Protein AF-A0A1D1W4I9-F1 (afdb_monomer)

Organism: Ramazzottius varieornatus (NCBI:txid947166)

Structure (mmCIF, N/CA/C/O backbone):
data_AF-A0A1D1W4I9-F1
#
_entry.id   AF-A0A1D1W4I9-F1
#
loop_
_atom_site.group_PDB
_atom_site.id
_atom_site.type_symbol
_atom_site.label_atom_id
_atom_site.label_alt_id
_atom_site.label_comp_id
_at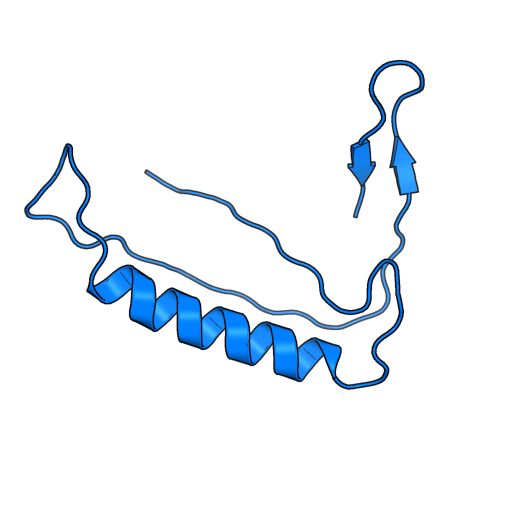om_site.label_asym_id
_atom_site.label_entity_id
_atom_site.lab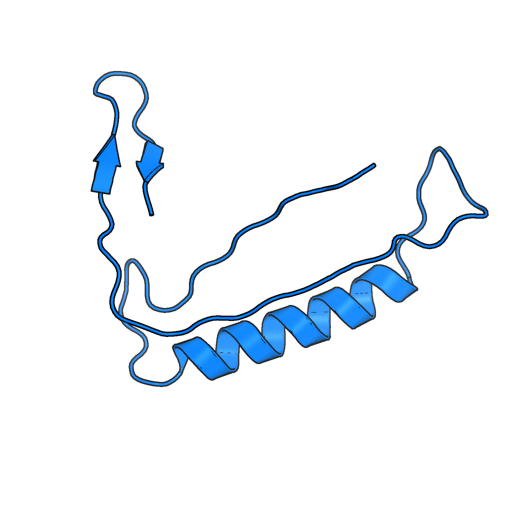el_seq_id
_atom_site.pdbx_PDB_ins_code
_atom_site.Cartn_x
_atom_site.Cartn_y
_atom_site.Cartn_z
_atom_site.occupancy
_atom_site.B_iso_or_equiv
_atom_site.auth_seq_id
_atom_site.auth_comp_id
_atom_site.auth_asym_id
_atom_site.auth_atom_id
_atom_site.pdbx_PDB_model_num
ATOM 1 N N . MET A 1 1 ? -19.000 -0.925 6.541 1.00 58.84 1 MET A N 1
ATOM 2 C CA . MET A 1 1 ? -18.626 -0.041 5.415 1.00 58.84 1 MET A CA 1
ATOM 3 C C . MET A 1 1 ? -17.204 -0.395 5.030 1.00 58.84 1 MET A C 1
ATOM 5 O O . MET A 1 1 ? -16.307 -0.118 5.812 1.00 58.84 1 MET A O 1
ATOM 9 N N . THR A 1 2 ? -17.009 -1.084 3.908 1.00 66.38 2 THR A N 1
ATOM 10 C CA . THR A 1 2 ? -15.679 -1.556 3.494 1.00 66.38 2 THR A CA 1
ATOM 11 C C . THR A 1 2 ? -15.108 -0.576 2.480 1.00 66.38 2 THR A C 1
ATOM 13 O O . THR A 1 2 ? -15.666 -0.414 1.398 1.00 66.38 2 THR A O 1
ATOM 16 N N . LEU A 1 3 ? -14.028 0.113 2.845 1.00 72.44 3 LEU A N 1
ATOM 17 C CA . LEU A 1 3 ? -13.290 0.993 1.942 1.00 72.44 3 LEU A CA 1
ATOM 18 C C . LEU A 1 3 ? -12.132 0.201 1.337 1.00 72.44 3 LEU A C 1
ATOM 20 O O . LEU A 1 3 ? -11.298 -0.335 2.063 1.00 72.44 3 LEU A O 1
ATOM 24 N N . HIS A 1 4 ? -12.082 0.134 0.008 1.00 83.38 4 HIS A N 1
ATOM 25 C CA . HIS A 1 4 ? -10.971 -0.476 -0.714 1.00 83.38 4 HIS A CA 1
ATOM 26 C C . HIS A 1 4 ? -10.070 0.626 -1.265 1.00 83.38 4 HIS A C 1
ATOM 28 O O . HIS A 1 4 ? -10.430 1.310 -2.220 1.00 83.38 4 HIS A O 1
ATOM 34 N N . VAL A 1 5 ? -8.897 0.787 -0.659 1.00 88.25 5 VAL A N 1
ATOM 35 C CA . VAL A 1 5 ? -7.860 1.723 -1.107 1.00 88.25 5 VAL A CA 1
ATOM 36 C C . VAL A 1 5 ? -6.679 0.911 -1.626 1.00 88.25 5 VAL A C 1
ATOM 38 O O . VAL A 1 5 ? -6.302 -0.090 -1.019 1.00 88.25 5 VAL A O 1
ATOM 41 N N . ARG A 1 6 ? -6.111 1.320 -2.764 1.00 90.25 6 ARG A N 1
ATOM 42 C CA . ARG A 1 6 ? -4.896 0.724 -3.334 1.00 90.25 6 ARG A CA 1
ATOM 43 C C . ARG A 1 6 ? -3.859 1.814 -3.540 1.00 90.25 6 ARG A C 1
ATOM 45 O O . ARG A 1 6 ? -4.194 2.888 -4.031 1.00 90.25 6 ARG A O 1
ATOM 52 N N . VAL A 1 7 ? -2.617 1.519 -3.175 1.00 93.44 7 VAL A N 1
ATOM 53 C CA . VAL A 1 7 ? -1.474 2.423 -3.326 1.00 93.44 7 VAL A CA 1
ATOM 54 C C . VAL A 1 7 ? -0.312 1.624 -3.902 1.00 93.44 7 VAL A C 1
ATOM 56 O O . VAL A 1 7 ? -0.074 0.495 -3.486 1.00 93.44 7 VAL A O 1
ATOM 59 N N . ALA A 1 8 ? 0.417 2.206 -4.851 1.00 93.31 8 ALA A N 1
ATOM 60 C CA . ALA A 1 8 ? 1.613 1.619 -5.451 1.00 93.31 8 ALA A CA 1
ATOM 61 C C . ALA A 1 8 ? 2.831 2.511 -5.168 1.00 93.31 8 ALA A C 1
ATOM 63 O O . ALA A 1 8 ? 2.691 3.718 -4.990 1.00 93.31 8 ALA A O 1
ATOM 64 N N . SER A 1 9 ? 4.024 1.913 -5.097 1.00 93.94 9 SER A N 1
ATOM 65 C CA . SER A 1 9 ? 5.290 2.630 -4.897 1.00 93.94 9 SER A CA 1
ATOM 66 C C . SER A 1 9 ? 6.288 2.222 -5.977 1.00 93.94 9 SER A C 1
ATOM 68 O O . SER A 1 9 ? 6.291 1.070 -6.405 1.00 93.94 9 SER A O 1
ATOM 70 N N . GLY A 1 10 ? 7.117 3.166 -6.429 1.00 91.88 10 GLY A N 1
ATOM 71 C CA . GLY A 1 10 ? 8.052 2.967 -7.543 1.00 91.88 10 GLY A CA 1
ATOM 72 C C . GLY A 1 10 ? 7.462 3.229 -8.936 1.00 91.88 10 GLY A C 1
ATOM 73 O O . GLY A 1 10 ? 8.091 2.874 -9.933 1.00 91.88 10 GLY A O 1
ATOM 74 N N . LEU A 1 11 ? 6.279 3.851 -9.004 1.00 90.62 11 LEU A N 1
ATOM 75 C CA . LEU A 1 11 ? 5.612 4.303 -10.227 1.00 90.62 11 LEU A CA 1
ATOM 76 C C . LEU A 1 11 ? 5.108 5.750 -10.057 1.00 90.62 11 LEU A C 1
ATOM 78 O O . LEU A 1 11 ? 4.703 6.110 -8.951 1.00 90.62 11 LEU A O 1
ATOM 82 N N . PRO A 1 12 ? 5.096 6.572 -11.126 1.00 89.00 12 PRO A N 1
ATOM 83 C CA . PRO A 1 12 ? 5.691 6.307 -12.445 1.00 89.00 12 PRO A CA 1
ATOM 84 C C . PRO A 1 12 ? 7.228 6.348 -12.409 1.00 89.00 12 PRO A C 1
ATOM 86 O O . PRO A 1 12 ? 7.891 5.762 -13.261 1.00 89.00 12 PRO A O 1
ATOM 89 N N . THR A 1 13 ? 7.795 6.999 -11.393 1.00 91.38 13 THR A N 1
ATOM 90 C CA . THR A 1 13 ? 9.238 7.109 -11.188 1.00 91.38 13 THR A CA 1
ATOM 91 C C . THR A 1 13 ? 9.737 5.958 -10.327 1.00 91.38 13 THR A C 1
ATOM 93 O O . THR A 1 13 ? 9.263 5.742 -9.210 1.00 91.38 13 THR A O 1
ATOM 96 N N . ARG A 1 14 ? 10.744 5.240 -10.828 1.00 90.94 14 ARG A N 1
ATOM 97 C CA . ARG A 1 14 ? 11.403 4.169 -10.076 1.00 90.94 14 ARG A CA 1
ATOM 98 C C . ARG A 1 14 ? 12.120 4.745 -8.853 1.00 90.94 14 ARG A C 1
ATOM 100 O O . ARG A 1 14 ? 12.865 5.711 -8.969 1.00 90.94 14 ARG A O 1
ATOM 107 N N . ASN A 1 15 ? 11.956 4.099 -7.702 1.00 91.81 15 ASN A N 1
ATOM 108 C CA . ASN A 1 15 ? 12.626 4.449 -6.441 1.00 91.81 15 ASN A CA 1
ATOM 109 C C . ASN A 1 15 ? 13.621 3.363 -5.977 1.00 91.81 15 ASN A C 1
ATOM 111 O O . ASN A 1 15 ? 13.924 3.243 -4.789 1.00 91.81 15 ASN A O 1
ATOM 115 N N . GLY A 1 16 ? 14.116 2.546 -6.915 1.00 90.88 16 GLY A N 1
ATOM 116 C CA . GLY A 1 16 ? 15.000 1.416 -6.632 1.00 90.88 16 GLY A CA 1
ATOM 117 C C . GLY A 1 16 ? 14.316 0.349 -5.772 1.00 90.88 16 GLY A C 1
ATOM 118 O O . GLY A 1 16 ? 13.187 -0.066 -6.043 1.00 90.88 16 GLY A O 1
ATOM 119 N N . LEU A 1 17 ? 15.002 -0.088 -4.717 1.00 91.00 17 LEU A N 1
ATOM 120 C CA . LEU A 1 17 ? 14.500 -1.094 -3.772 1.00 91.00 17 LEU A CA 1
ATOM 121 C C . LEU A 1 17 ? 13.706 -0.489 -2.602 1.00 91.00 17 LEU A C 1
ATOM 123 O O . LEU A 1 17 ? 13.258 -1.216 -1.720 1.00 91.00 17 LEU A O 1
ATOM 127 N N . ASN A 1 18 ? 13.486 0.831 -2.595 1.00 94.75 18 ASN A N 1
ATOM 128 C CA . ASN A 1 18 ? 12.787 1.500 -1.495 1.00 94.75 18 ASN A CA 1
ATOM 129 C C . ASN A 1 18 ? 11.263 1.312 -1.536 1.00 94.75 18 ASN A C 1
ATOM 131 O O . ASN A 1 18 ? 10.597 1.585 -0.543 1.00 94.75 18 ASN A O 1
ATOM 135 N N . HIS A 1 19 ? 10.693 0.812 -2.637 1.00 93.56 19 HIS A N 1
ATOM 136 C CA . HIS A 1 19 ? 9.243 0.662 -2.786 1.00 93.56 19 HIS A CA 1
ATOM 137 C C . HIS A 1 19 ? 8.587 -0.134 -1.648 1.00 93.56 19 HIS A C 1
ATOM 139 O O . HIS A 1 19 ? 7.557 0.291 -1.127 1.00 93.56 19 HIS A O 1
ATOM 145 N N . ALA A 1 20 ? 9.196 -1.245 -1.222 1.00 93.81 20 ALA A N 1
ATOM 146 C CA . ALA A 1 20 ? 8.674 -2.070 -0.135 1.00 93.81 20 ALA A CA 1
ATOM 147 C C . ALA A 1 20 ? 8.727 -1.345 1.221 1.00 93.81 20 ALA A C 1
ATOM 149 O O . ALA A 1 20 ? 7.781 -1.429 2.002 1.00 93.81 20 ALA A O 1
ATOM 150 N N . LYS A 1 21 ? 9.799 -0.581 1.472 1.00 95.31 21 LYS A N 1
ATOM 151 C CA . LYS A 1 21 ? 9.948 0.242 2.680 1.00 95.31 21 LYS A CA 1
ATOM 152 C C . LYS A 1 21 ? 8.865 1.319 2.753 1.00 95.31 21 LYS A C 1
ATOM 154 O O . LYS A 1 21 ? 8.213 1.450 3.783 1.0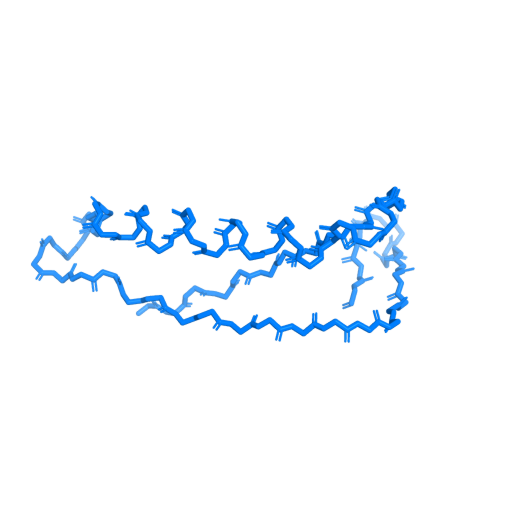0 95.31 21 LYS A O 1
ATOM 159 N N . GLU A 1 22 ? 8.640 2.046 1.661 1.00 95.06 22 GLU A N 1
ATOM 160 C CA . GLU A 1 22 ? 7.613 3.095 1.610 1.00 95.06 22 GLU A CA 1
ATOM 161 C C . GLU A 1 22 ? 6.202 2.528 1.826 1.00 95.06 22 GLU A C 1
ATOM 163 O O . GLU A 1 22 ? 5.404 3.110 2.557 1.00 95.06 22 GLU A O 1
ATOM 168 N N . GLN A 1 23 ? 5.905 1.356 1.253 1.00 94.88 23 GLN A N 1
ATOM 169 C CA . GLN A 1 23 ? 4.628 0.665 1.475 1.00 94.88 23 GLN A CA 1
ATOM 170 C C . GLN A 1 23 ? 4.453 0.225 2.934 1.00 94.88 23 GLN A C 1
ATOM 172 O O . GLN A 1 23 ? 3.382 0.419 3.510 1.00 94.88 23 GLN A O 1
ATOM 177 N N . GLY A 1 24 ? 5.509 -0.308 3.556 1.00 95.62 24 GLY A N 1
ATOM 178 C CA . GLY A 1 24 ? 5.496 -0.666 4.975 1.00 95.62 24 GLY A CA 1
ATOM 179 C C . GLY A 1 24 ? 5.273 0.544 5.885 1.00 95.62 24 GLY A C 1
ATOM 180 O O . GLY A 1 24 ? 4.432 0.492 6.782 1.00 95.62 24 GLY A O 1
ATOM 181 N N . ASN A 1 25 ? 5.961 1.656 5.615 1.00 96.31 25 ASN A N 1
ATOM 182 C CA . ASN A 1 25 ? 5.792 2.903 6.363 1.00 96.31 25 ASN A CA 1
ATOM 183 C C . ASN A 1 25 ? 4.361 3.436 6.255 1.00 96.31 25 ASN A C 1
ATOM 185 O O . ASN A 1 25 ? 3.736 3.726 7.272 1.00 96.31 25 ASN A O 1
ATOM 189 N N . LEU A 1 26 ? 3.811 3.494 5.039 1.00 95.44 26 LEU A N 1
ATOM 190 C CA . LEU A 1 26 ? 2.427 3.906 4.818 1.00 95.44 26 LEU A CA 1
ATOM 191 C C . LEU A 1 26 ? 1.443 3.021 5.594 1.00 95.44 26 LEU A C 1
ATOM 193 O O . LEU A 1 26 ? 0.509 3.534 6.211 1.00 95.44 26 LEU A O 1
ATOM 197 N N . ALA A 1 27 ? 1.651 1.702 5.582 1.00 94.75 27 ALA A N 1
ATOM 198 C CA . ALA A 1 27 ? 0.802 0.769 6.309 1.00 94.75 27 ALA A CA 1
ATOM 199 C C . ALA A 1 27 ? 0.805 1.049 7.820 1.00 94.75 27 ALA A C 1
ATOM 201 O O . ALA A 1 27 ? -0.262 1.095 8.434 1.00 94.75 27 ALA A O 1
ATOM 202 N N . LEU A 1 28 ? 1.979 1.292 8.410 1.00 95.00 28 LEU A N 1
ATOM 203 C CA . LEU A 1 28 ?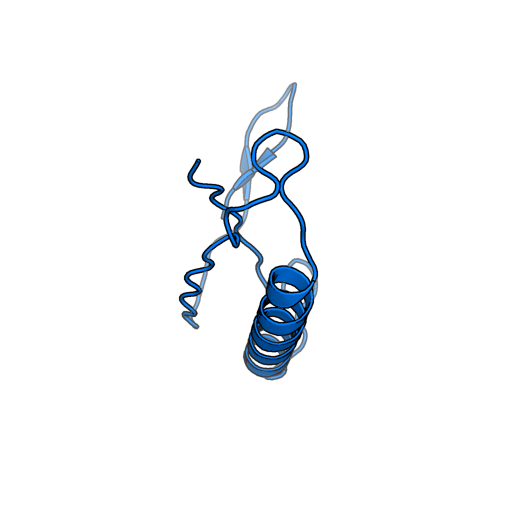 2.108 1.641 9.828 1.00 95.00 28 LEU A CA 1
ATOM 204 C C . LEU A 1 28 ? 1.422 2.974 10.149 1.00 95.00 28 LEU A C 1
ATOM 206 O O . LEU A 1 28 ? 0.601 3.031 11.066 1.00 95.00 28 LEU A O 1
ATOM 210 N N . THR A 1 29 ? 1.672 4.013 9.350 1.00 95.06 29 THR A N 1
ATOM 211 C CA . THR A 1 29 ? 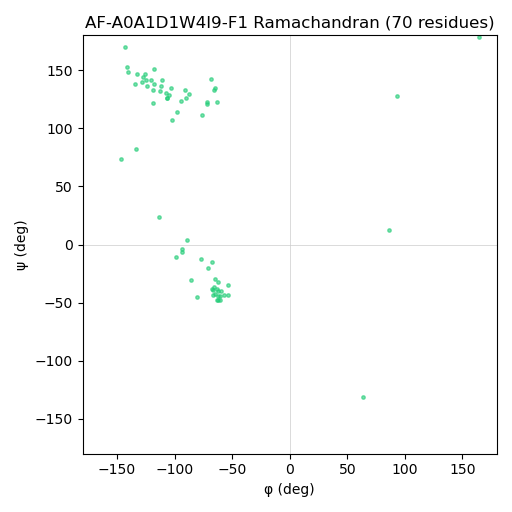1.044 5.330 9.530 1.00 95.06 29 THR A CA 1
ATOM 212 C C . THR A 1 29 ? -0.482 5.253 9.437 1.00 95.06 29 THR A C 1
ATOM 214 O O . THR A 1 29 ? -1.186 5.873 10.233 1.00 95.06 29 THR A O 1
ATOM 217 N N . LEU A 1 30 ? -1.025 4.461 8.509 1.00 93.25 30 LEU A N 1
ATOM 218 C CA . LEU A 1 30 ? -2.473 4.266 8.395 1.00 93.25 30 LEU A CA 1
ATOM 219 C C . LEU A 1 30 ? -3.057 3.525 9.599 1.00 93.25 30 LEU A C 1
ATOM 221 O O . LEU A 1 30 ? -4.139 3.882 10.064 1.00 93.25 30 LEU A O 1
ATOM 225 N N . MET A 1 31 ? -2.355 2.519 10.122 1.00 92.31 31 MET A N 1
ATOM 226 C CA . MET A 1 31 ? -2.787 1.792 11.319 1.00 92.31 31 MET A CA 1
ATOM 227 C C . MET A 1 31 ? -2.838 2.707 12.547 1.00 92.31 31 MET A C 1
ATOM 229 O O . MET A 1 31 ? -3.769 2.604 13.345 1.00 92.31 31 MET A O 1
ATOM 233 N N . GLU A 1 32 ? -1.885 3.629 12.6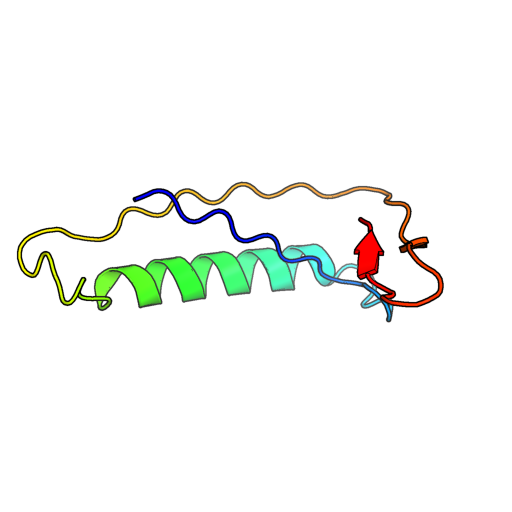86 1.00 92.50 32 GLU A N 1
ATOM 234 C CA . GLU A 1 32 ? -1.909 4.654 13.736 1.00 92.50 32 GLU A CA 1
ATOM 235 C C . GLU A 1 32 ? -3.060 5.647 13.543 1.00 92.50 32 GLU A C 1
ATOM 237 O O . GLU A 1 32 ? -3.781 5.951 14.495 1.00 92.50 32 GLU A O 1
ATOM 242 N N . LEU A 1 33 ? -3.292 6.094 12.308 1.00 90.69 33 LEU A N 1
ATOM 243 C CA . LEU A 1 33 ? -4.356 7.041 11.979 1.00 90.69 33 LEU A CA 1
ATOM 244 C C . LEU A 1 33 ? -5.757 6.453 12.204 1.00 90.69 33 LEU A C 1
ATOM 246 O O . LEU A 1 33 ? -6.651 7.146 12.688 1.00 90.69 33 LEU A O 1
ATOM 250 N N . ILE A 1 34 ? -5.956 5.162 11.922 1.00 90.50 34 ILE A N 1
ATOM 251 C CA . ILE A 1 34 ? -7.238 4.488 12.169 1.00 90.50 34 ILE A CA 1
ATOM 252 C C . ILE A 1 34 ? -7.607 4.479 13.657 1.00 90.50 34 ILE A C 1
ATOM 254 O O . ILE A 1 34 ? -8.789 4.562 13.985 1.00 90.50 34 ILE A O 1
ATOM 258 N N . ARG A 1 35 ? -6.621 4.417 14.564 1.00 86.56 35 ARG A N 1
ATOM 259 C CA . ARG A 1 35 ? -6.879 4.382 16.016 1.00 86.56 35 ARG A CA 1
ATOM 260 C C . ARG A 1 35 ? -7.530 5.663 16.530 1.00 86.56 35 ARG A C 1
ATOM 262 O O . ARG A 1 35 ? -8.264 5.614 17.513 1.00 86.56 35 ARG A O 1
ATOM 269 N N . THR A 1 36 ? -7.262 6.801 15.891 1.00 87.25 36 THR A N 1
ATOM 270 C CA . THR A 1 36 ? -7.830 8.107 16.266 1.00 87.25 36 THR A CA 1
ATOM 271 C C . THR A 1 36 ? -9.022 8.504 15.395 1.00 87.25 36 THR A C 1
ATOM 273 O O . THR A 1 36 ? -9.749 9.444 15.727 1.00 87.25 36 THR A O 1
ATOM 276 N N . PHE A 1 37 ? -9.261 7.777 14.303 1.00 85.50 37 PHE A N 1
ATOM 277 C CA . PHE A 1 37 ? -10.344 8.049 13.374 1.00 85.50 37 PHE A CA 1
ATOM 278 C C . PHE A 1 37 ? -11.711 7.701 13.977 1.00 85.50 37 PHE A C 1
ATOM 280 O O . PHE A 1 37 ? -11.995 6.553 14.317 1.00 85.50 37 PHE A O 1
ATOM 287 N N . LYS A 1 38 ? -12.594 8.702 14.060 1.00 83.00 38 LYS A N 1
ATOM 288 C CA . LYS A 1 38 ? -13.978 8.538 14.525 1.00 83.00 38 LYS A CA 1
ATOM 289 C C . LYS A 1 38 ? -14.947 8.588 13.354 1.00 83.00 38 LYS A C 1
ATOM 291 O O . LYS A 1 38 ? -14.966 9.546 12.579 1.00 83.00 38 LYS A O 1
ATOM 296 N N . ILE A 1 39 ? -15.814 7.586 13.258 1.00 85.81 39 ILE A N 1
ATOM 297 C CA . ILE A 1 39 ? -16.857 7.546 12.236 1.00 85.81 39 ILE A CA 1
ATOM 298 C C . ILE A 1 39 ? -17.978 8.507 12.650 1.00 85.81 39 ILE A C 1
ATOM 300 O O . ILE A 1 39 ? -18.713 8.246 13.599 1.00 85.81 39 ILE A O 1
ATOM 304 N N . ARG A 1 40 ? -18.150 9.613 11.913 1.00 82.88 40 ARG A N 1
ATOM 305 C CA . ARG A 1 40 ? -19.127 10.675 12.241 1.00 82.88 40 ARG A CA 1
ATOM 306 C C . ARG A 1 40 ? -20.562 10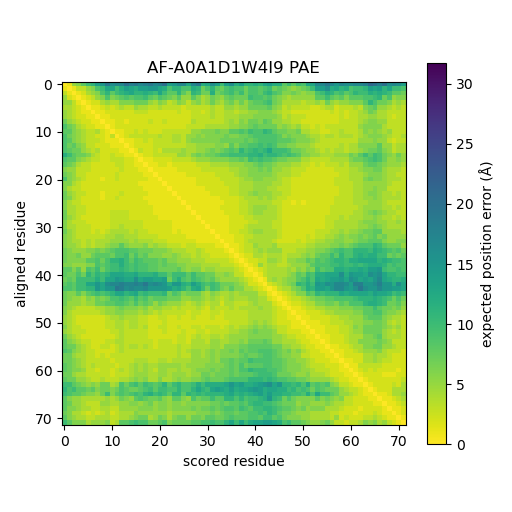.166 12.437 1.00 82.88 40 ARG A C 1
ATOM 308 O O . ARG A 1 40 ? -21.282 10.702 13.267 1.00 82.88 40 ARG A O 1
ATOM 315 N N . HIS A 1 41 ? -20.969 9.143 11.685 1.00 84.62 41 HIS A N 1
ATOM 316 C CA . HIS A 1 41 ? -22.307 8.548 11.768 1.00 84.62 41 HIS A CA 1
ATOM 317 C C . HIS A 1 41 ? -22.390 7.330 12.713 1.00 84.62 41 HIS A C 1
ATOM 319 O O . HIS A 1 41 ? -23.478 6.795 12.899 1.00 84.62 41 HIS A O 1
ATOM 325 N N . ARG A 1 42 ? -21.267 6.879 13.298 1.00 81.75 42 ARG A N 1
ATOM 326 C CA . ARG A 1 42 ? -21.179 5.764 14.263 1.00 81.75 42 ARG A CA 1
ATOM 327 C C . ARG A 1 42 ? -20.062 6.023 15.292 1.00 81.75 42 ARG A C 1
ATOM 329 O O . ARG A 1 42 ? -19.006 5.401 15.224 1.00 81.75 42 ARG A O 1
ATOM 336 N N . PRO A 1 43 ? -20.266 6.942 16.249 1.00 78.62 43 PRO A N 1
ATOM 337 C CA . PRO A 1 43 ? -19.209 7.390 17.161 1.00 78.62 43 PRO A CA 1
ATOM 338 C C . PRO A 1 43 ? -18.713 6.323 18.155 1.00 78.62 43 PRO A C 1
ATOM 340 O O . PRO A 1 43 ? -17.663 6.522 18.757 1.00 78.62 43 PRO A O 1
ATOM 343 N N . GLY A 1 44 ? -19.450 5.220 18.340 1.00 81.19 44 GLY A N 1
ATOM 344 C CA . GLY A 1 44 ? -19.067 4.106 19.218 1.00 81.19 44 GLY A CA 1
ATOM 345 C C . GLY A 1 44 ? -18.317 2.964 18.525 1.00 81.19 44 GLY A C 1
ATOM 346 O O . GLY A 1 44 ? -17.867 2.045 19.202 1.00 81.19 44 GLY A O 1
ATOM 347 N N . GLU A 1 45 ? -18.179 2.998 17.196 1.00 83.38 45 GLU A N 1
ATOM 348 C CA . GLU A 1 45 ? -17.480 1.959 16.437 1.00 83.38 45 GLU A CA 1
ATOM 349 C C . GLU A 1 45 ? -16.088 2.430 16.008 1.00 83.38 45 GLU A C 1
ATOM 351 O O . GLU A 1 45 ? -15.914 3.533 15.484 1.00 83.38 45 GLU A O 1
ATOM 356 N N . ILE A 1 46 ? -15.096 1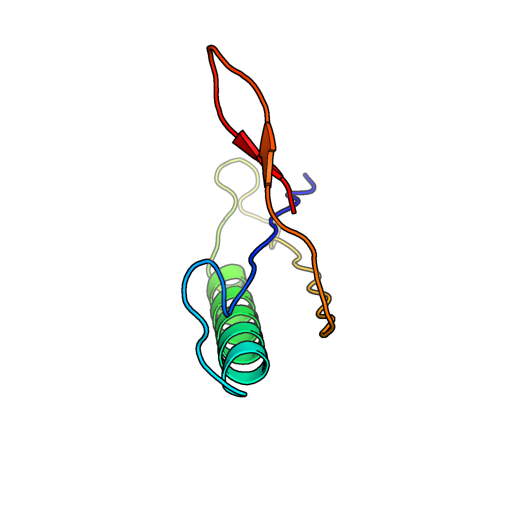.558 16.194 1.00 80.94 46 ILE A N 1
ATOM 357 C CA . ILE A 1 46 ? -13.733 1.772 15.705 1.00 80.94 46 ILE A CA 1
ATOM 358 C C . ILE A 1 46 ? -13.653 1.242 14.274 1.00 80.94 46 ILE A C 1
ATOM 360 O O . ILE A 1 46 ? -14.033 0.101 13.999 1.00 80.94 46 ILE A O 1
ATOM 364 N N . ALA A 1 47 ? -13.135 2.060 13.359 1.00 85.06 47 ALA A N 1
ATOM 365 C CA . ALA A 1 47 ? -12.882 1.624 11.994 1.00 85.06 47 ALA A CA 1
ATOM 366 C C . ALA A 1 47 ? -11.824 0.510 11.989 1.00 85.06 47 ALA A C 1
ATOM 368 O O . ALA A 1 47 ? -10.710 0.693 12.471 1.00 85.06 47 ALA A O 1
ATOM 369 N N . GLN A 1 48 ? -12.164 -0.649 11.432 1.00 87.25 48 GLN A N 1
ATOM 370 C CA . GLN A 1 48 ? -11.211 -1.741 11.262 1.00 87.25 48 GLN A CA 1
ATOM 371 C C . GLN A 1 48 ? -10.526 -1.623 9.902 1.00 87.25 48 GLN A C 1
ATOM 373 O O . GLN A 1 48 ? -11.186 -1.437 8.878 1.00 87.25 48 GLN A O 1
ATOM 378 N N . LEU A 1 49 ? -9.201 -1.760 9.893 1.00 90.06 49 LEU A N 1
ATOM 379 C CA . LEU A 1 49 ? -8.387 -1.747 8.683 1.00 90.06 49 LEU A CA 1
ATOM 380 C C . LEU A 1 49 ? -7.655 -3.078 8.532 1.00 90.06 49 LEU A C 1
ATOM 382 O O . LEU A 1 49 ? -7.034 -3.572 9.470 1.00 90.06 49 LEU A O 1
ATOM 386 N N . ARG A 1 50 ? -7.706 -3.639 7.323 1.00 91.75 50 ARG A N 1
ATOM 387 C CA . ARG A 1 50 ? -6.912 -4.799 6.919 1.00 91.75 50 ARG A CA 1
ATOM 388 C C . ARG A 1 50 ? -6.025 -4.394 5.752 1.00 91.75 50 ARG A C 1
ATOM 390 O O . ARG A 1 50 ? -6.535 -3.975 4.717 1.00 91.75 50 ARG A O 1
ATOM 397 N N . ILE A 1 51 ? -4.715 -4.542 5.921 1.00 93.75 51 ILE A N 1
ATOM 398 C CA . ILE A 1 51 ? -3.715 -4.191 4.909 1.00 93.75 51 ILE A CA 1
ATOM 399 C C . ILE A 1 51 ? -3.049 -5.476 4.421 1.00 93.75 51 ILE A C 1
ATOM 401 O O . ILE A 1 51 ? -2.647 -6.314 5.225 1.00 93.75 51 ILE A O 1
ATOM 405 N N . GLY A 1 52 ? -2.949 -5.630 3.103 1.00 92.88 52 GLY A N 1
ATOM 406 C CA . GLY A 1 52 ? -2.139 -6.655 2.452 1.00 92.88 52 GLY A CA 1
ATOM 407 C C . GLY A 1 52 ? -1.106 -5.985 1.554 1.00 92.88 52 GLY A C 1
ATOM 408 O O . GLY A 1 52 ? -1.414 -4.981 0.914 1.00 92.88 52 GLY A O 1
ATOM 409 N N . MET A 1 53 ? 0.109 -6.528 1.515 1.00 93.69 53 MET A N 1
ATOM 410 C CA . MET A 1 53 ? 1.208 -6.018 0.694 1.00 93.69 53 MET A CA 1
ATOM 411 C C . MET A 1 53 ? 1.742 -7.136 -0.199 1.00 93.69 53 MET A C 1
ATOM 413 O O . MET A 1 53 ? 1.828 -8.284 0.230 1.00 93.69 53 MET A O 1
ATOM 417 N N . ASN A 1 54 ? 2.100 -6.785 -1.431 1.00 92.75 54 ASN A N 1
ATOM 418 C CA . ASN A 1 54 ? 2.744 -7.674 -2.392 1.00 92.75 54 ASN A CA 1
ATOM 419 C C . ASN A 1 54 ? 3.815 -6.893 -3.167 1.00 92.75 54 ASN A C 1
ATOM 421 O O . ASN A 1 54 ? 3.645 -5.694 -3.403 1.00 92.75 54 ASN A O 1
ATOM 425 N N . SER A 1 55 ? 4.889 -7.564 -3.577 1.00 92.06 55 SER A N 1
ATOM 426 C CA . SER A 1 55 ? 5.944 -6.998 -4.423 1.00 92.06 55 SER A CA 1
ATOM 427 C C . SER A 1 55 ? 6.162 -7.863 -5.665 1.00 92.06 55 SER A C 1
ATOM 429 O O . SER A 1 55 ? 5.983 -9.078 -5.637 1.00 92.06 55 SER A O 1
ATOM 431 N N . GLY A 1 56 ? 6.519 -7.229 -6.783 1.00 91.56 56 GLY A N 1
ATOM 432 C CA . GLY A 1 56 ? 6.734 -7.920 -8.052 1.00 91.56 56 GLY A CA 1
ATOM 433 C C . GLY A 1 56 ? 6.754 -6.976 -9.249 1.00 91.56 56 GLY A C 1
ATOM 434 O O . GLY A 1 56 ? 6.577 -5.764 -9.112 1.00 91.56 56 GLY A O 1
ATOM 435 N N . SER A 1 57 ? 6.984 -7.542 -10.432 1.00 91.44 57 SER A N 1
ATOM 436 C CA . SER A 1 57 ? 6.807 -6.831 -11.696 1.00 91.44 57 SER A CA 1
ATOM 437 C C . SER A 1 57 ? 5.324 -6.538 -11.942 1.00 91.44 57 SER A C 1
ATOM 439 O O . SER A 1 57 ? 4.454 -7.353 -11.643 1.00 91.44 57 SER A O 1
ATOM 441 N N . VAL A 1 58 ? 5.037 -5.362 -12.500 1.00 91.12 58 VAL A N 1
ATOM 442 C CA . VAL A 1 58 ? 3.680 -4.917 -12.836 1.00 91.12 58 VAL A CA 1
ATOM 443 C C . VAL A 1 58 ? 3.703 -4.154 -14.158 1.00 91.12 58 VAL A C 1
ATOM 445 O O . VAL A 1 58 ? 4.724 -3.563 -14.521 1.00 91.12 58 VAL A O 1
ATOM 448 N N . VAL A 1 59 ? 2.584 -4.174 -14.878 1.00 92.62 59 VAL A N 1
ATOM 449 C CA . VAL A 1 59 ? 2.373 -3.407 -16.108 1.00 92.62 59 VAL A CA 1
ATOM 450 C C . VAL A 1 59 ? 1.407 -2.272 -15.795 1.00 92.62 59 VAL A C 1
ATOM 452 O O . VAL A 1 59 ? 0.356 -2.506 -15.213 1.00 92.62 59 VAL A O 1
ATOM 455 N N . ALA A 1 60 ? 1.763 -1.050 -16.182 1.00 91.38 60 ALA A N 1
ATOM 456 C CA . ALA A 1 60 ? 0.926 0.130 -16.008 1.00 91.38 60 ALA A CA 1
ATOM 457 C C . ALA A 1 60 ? 0.575 0.723 -17.372 1.00 91.38 60 ALA A C 1
ATOM 459 O O . ALA A 1 60 ? 1.446 0.833 -18.239 1.00 91.38 60 ALA A O 1
ATOM 460 N N . SER A 1 61 ? -0.674 1.137 -17.560 1.00 91.88 61 SER A N 1
ATOM 461 C CA . SER A 1 61 ? -1.102 1.838 -18.773 1.00 91.88 61 SER A CA 1
ATOM 462 C C . SER A 1 61 ? -2.134 2.920 -18.468 1.00 91.88 61 SER A C 1
ATOM 464 O O . SER A 1 61 ? -2.645 3.035 -17.352 1.00 91.88 61 SER A O 1
ATOM 466 N N . VAL A 1 62 ? -2.428 3.742 -19.473 1.00 93.56 62 VAL A N 1
ATOM 467 C CA . VAL A 1 62 ? -3.537 4.695 -19.433 1.00 93.56 62 VAL A CA 1
ATOM 468 C C . VAL A 1 62 ? -4.636 4.174 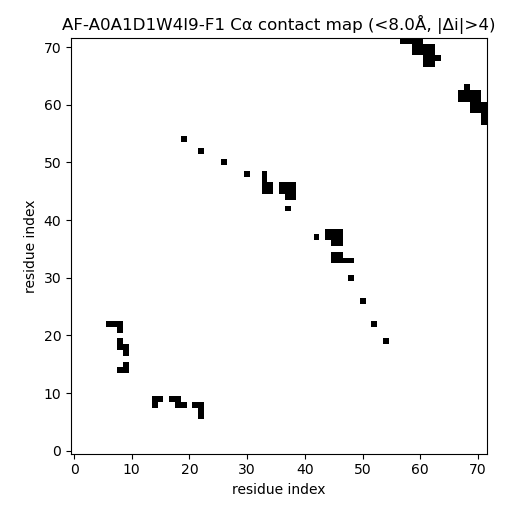-20.346 1.00 93.56 62 VAL A C 1
ATOM 470 O O . VAL A 1 62 ? -4.389 3.888 -21.516 1.00 93.56 62 VAL A O 1
ATOM 473 N N . ILE A 1 63 ? -5.845 4.048 -19.806 1.00 93.94 63 ILE A N 1
ATOM 474 C CA . ILE A 1 63 ? -7.030 3.594 -20.539 1.00 93.94 63 ILE A CA 1
ATOM 475 C C . ILE A 1 63 ? -8.027 4.743 -20.721 1.00 93.94 63 ILE A C 1
ATOM 477 O O . ILE A 1 63 ? -8.245 5.519 -19.795 1.00 93.94 63 ILE A O 1
ATOM 481 N N . GLY A 1 64 ? -8.669 4.813 -21.893 1.00 91.12 64 GLY A N 1
ATOM 482 C CA . GLY A 1 64 ? -9.706 5.800 -22.226 1.00 91.12 64 GLY A CA 1
ATOM 483 C C . GLY A 1 64 ? -9.172 7.059 -22.923 1.00 91.12 64 GLY A C 1
ATOM 484 O O . GLY A 1 64 ? -8.264 7.711 -22.423 1.00 91.12 64 GLY A O 1
ATOM 485 N N . LEU A 1 65 ? -9.762 7.414 -24.075 1.00 88.56 65 LEU A N 1
ATOM 486 C CA . LEU A 1 65 ? -9.339 8.569 -24.884 1.00 88.56 65 LEU A CA 1
ATOM 487 C C . LEU A 1 65 ? -9.894 9.900 -24.344 1.00 88.56 65 LEU A C 1
ATOM 489 O O . LEU A 1 65 ? -9.162 10.873 -24.221 1.00 88.56 65 LEU A O 1
ATOM 493 N N . ALA A 1 66 ? -11.186 9.936 -24.000 1.00 92.75 66 ALA A N 1
ATOM 494 C CA . ALA A 1 66 ? -11.844 11.136 -23.473 1.00 92.75 66 ALA A CA 1
ATOM 495 C C . ALA A 1 66 ? -11.685 11.289 -21.950 1.00 92.75 66 ALA A C 1
ATOM 497 O O . ALA A 1 66 ? -11.666 12.401 -21.434 1.00 92.75 66 ALA A O 1
ATOM 498 N N . VAL A 1 67 ? -11.577 10.169 -21.225 1.00 91.88 67 VAL A N 1
ATOM 499 C CA . VAL A 1 67 ? -11.401 10.150 -19.765 1.00 91.88 67 VAL A CA 1
ATOM 500 C C . VAL A 1 67 ? -10.276 9.172 -19.413 1.00 91.88 67 VAL A C 1
ATOM 502 O O . VAL A 1 67 ? -10.561 8.015 -19.091 1.00 91.88 67 VAL A O 1
ATOM 505 N N . PRO A 1 68 ? -9.007 9.604 -19.511 1.00 90.56 68 PRO A N 1
ATOM 506 C CA . PRO A 1 68 ? -7.863 8.751 -19.229 1.00 90.56 68 PRO A CA 1
ATOM 507 C C . PRO A 1 68 ? -7.817 8.354 -17.750 1.00 90.56 68 PRO A C 1
ATOM 509 O O . PRO A 1 68 ? -7.951 9.192 -16.856 1.00 90.56 68 PRO A O 1
ATOM 512 N N . ARG A 1 69 ? -7.609 7.064 -17.484 1.00 93.56 69 ARG A N 1
ATOM 513 C CA . ARG A 1 69 ? -7.425 6.506 -16.137 1.00 93.56 69 ARG A CA 1
ATOM 514 C C . ARG A 1 69 ? -6.164 5.662 -16.099 1.00 93.56 69 ARG A C 1
ATOM 516 O O . ARG A 1 69 ? -5.903 4.906 -17.030 1.00 93.56 69 ARG A O 1
ATOM 523 N N . TYR A 1 70 ? -5.416 5.757 -15.005 1.00 91.44 70 TYR A N 1
ATOM 524 C CA . TYR A 1 70 ? -4.304 4.848 -14.758 1.00 91.44 70 TYR A CA 1
ATOM 525 C C . TYR A 1 70 ? -4.837 3.462 -14.407 1.00 91.44 70 TYR A C 1
ATOM 527 O O . TYR A 1 70 ? -5.606 3.307 -13.455 1.00 91.44 70 TYR A O 1
ATOM 535 N N . CYS A 1 71 ? -4.426 2.475 -15.195 1.00 87.81 71 CYS A N 1
ATOM 536 C CA . CYS A 1 71 ? -4.688 1.068 -14.956 1.00 87.81 71 CYS A CA 1
ATOM 537 C C . CYS A 1 71 ? -3.392 0.406 -14.480 1.00 87.81 71 CYS A C 1
ATOM 539 O O . CYS A 1 71 ? -2.356 0.532 -15.139 1.00 87.81 71 CYS A O 1
ATOM 541 N N . LEU A 1 72 ? -3.479 -0.267 -13.332 1.00 84.81 72 LEU A N 1
ATOM 542 C CA . LEU A 1 72 ? -2.437 -1.081 -12.704 1.00 84.81 72 LEU A CA 1
ATOM 543 C C . LEU A 1 72 ? -2.991 -2.481 -12.443 1.00 84.81 72 LEU A C 1
ATOM 545 O O . LEU A 1 72 ? -4.203 -2.557 -12.126 1.00 84.81 72 LEU A O 1
#

pLDDT: mean 89.41, std 6.47, range [58.84, 96.31]

Solvent-accessible surface area (backbone atoms only — not comparable to full-atom values): 5009 Å² total; per-residue (Å²): 137,88,83,88,84,86,88,80,62,43,65,94,61,73,54,79,83,46,28,64,56,56,52,52,50,50,51,52,54,49,58,58,51,39,76,74,46,69,40,89,93,42,78,89,50,74,64,84,84,86,85,86,87,86,87,79,91,82,72,74,51,76,45,59,91,94,64,68,39,84,44,114

Foldseek 3Di:
DDDDDDDFACPPPGPDPCRVVVLVVVVVVVVVVQQVDADPVCRPDRDDDDDDDDDDDDDWDWDDDVDTDIDD

InterPro domains:
  IPR001054 Adenylyl cyclase class-3/4/guanylyl cyclase [PF00211] (7-72)
  IPR001054 Adenylyl cyclase class-3/4/guanylyl cyclase [PS50125] (7-72)
  IPR029787 Nucleotide cyclase [G3DSA:3.30.70.1230] (4-72)
  IPR029787 Nucleotide cyclase [SSF55073] (6-72)
  IPR050401 Cyclic nucleotide synthase [PTHR11920] (7-72)

Sequence (72 aa):
MTLHVRVASGLPTRNGLNHAKEQGNLALTLMELIRTFKIRHRPGEIAQLRIGMNSGSVVASVIGLAVPRYCL

Secondary structure (DSSP, 8-state):
--------SS-SS--GGGHHHHHHHHHHHHHHHHHH-EETTEEEEEPP-------S----EEE-SSS-EEE-

Mean predicted aligned error: 5.18 Å

Radius of gyration: 15.9 Å; Cα contacts (8 Å, |Δi|>4): 47; chains: 1; bounding box: 37×19×44 Å